Protein AF-A0A165LFS0-F1 (afdb_monomer_lite)

Foldseek 3Di:
DDDDDDDDDDDDDDDDDDDDDDDDDDDDDDDDDDDDPPDDDDDDDDDDPPPPPDPPDDPDPPPPDPPDDPVRVVVVCVVVVVVVVVVVVVVVVVVVVVVVVVVVVVVVVVVVVVVVVVVVVVVVVVVVVVVVVVVVVVVVVVVVVVVVVPDD

Sequence (152 aa):
MDEDVFSGPPTQDTVPSMAPYPPSTPTPTASASTAARMHGLASTPSQGTIRLSQPMTPMTPHTPGTSLSPEERLEQMINDLPVIRRRYTAERKGNEFKARKIEELQREKADLEREKIALHDRCSALEQQLKDRERELNQARRRLASYEGSSP

Radius of gyration: 37.4 Å; chains: 1; bounding box: 71×42×105 Å

Structure (mmCIF, N/CA/C/O backbone):
data_AF-A0A165LFS0-F1
#
_entry.id   AF-A0A165LFS0-F1
#
loop_
_atom_site.group_PDB
_atom_site.id
_atom_site.type_symbol
_atom_site.label_atom_id
_atom_site.label_alt_id
_atom_site.label_comp_id
_atom_site.label_asym_id
_atom_site.label_entity_id
_atom_site.label_seq_id
_atom_site.pdbx_PDB_ins_code
_atom_site.Cartn_x
_atom_site.Cartn_y
_atom_site.Cartn_z
_atom_site.occupancy
_atom_site.B_iso_or_equiv
_atom_site.auth_seq_id
_atom_site.auth_comp_id
_atom_site.auth_asym_id
_atom_site.auth_atom_id
_atom_site.pdbx_PDB_model_num
ATOM 1 N N . MET A 1 1 ? -27.816 12.546 -38.079 1.00 39.75 1 MET A N 1
ATOM 2 C CA . MET A 1 1 ? -27.320 13.573 -39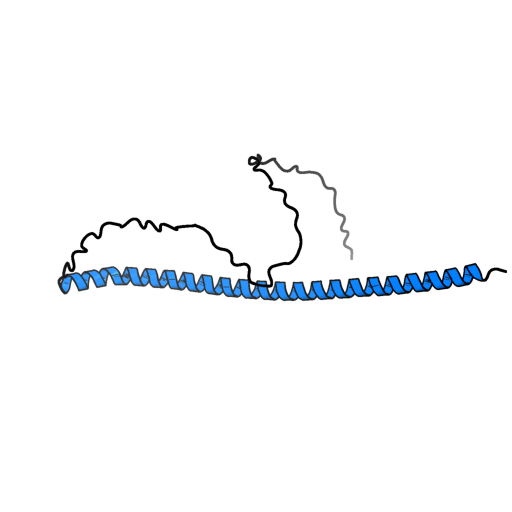.006 1.00 39.75 1 MET A CA 1
ATOM 3 C C . MET A 1 1 ? -27.570 14.882 -38.287 1.00 39.75 1 MET A C 1
ATOM 5 O O . MET A 1 1 ? -28.732 15.204 -38.090 1.00 39.75 1 MET A O 1
ATOM 9 N N . ASP A 1 2 ? -26.616 15.556 -37.661 1.00 42.62 2 ASP A N 1
ATOM 10 C CA . ASP A 1 2 ? -25.151 15.548 -37.739 1.00 42.62 2 ASP A CA 1
ATOM 11 C C . ASP A 1 2 ? -24.637 16.118 -36.392 1.00 42.62 2 ASP A C 1
ATOM 13 O O . ASP A 1 2 ? -25.317 16.947 -35.791 1.00 42.62 2 ASP A O 1
ATOM 17 N N . GLU A 1 3 ? -23.688 15.446 -35.739 1.00 52.69 3 GLU A N 1
ATOM 18 C CA . GLU A 1 3 ? -22.246 15.774 -35.669 1.00 52.69 3 GLU A CA 1
ATOM 19 C C . GLU A 1 3 ? -21.890 16.698 -34.485 1.00 52.69 3 GLU A C 1
ATOM 21 O O . GLU A 1 3 ? -22.281 17.862 -34.402 1.00 52.69 3 GLU A O 1
ATOM 26 N N . ASP A 1 4 ? -21.113 16.121 -33.567 1.00 51.84 4 ASP A N 1
ATOM 27 C CA . ASP A 1 4 ? -20.319 16.770 -32.529 1.00 51.84 4 ASP A CA 1
ATOM 28 C C . ASP A 1 4 ? -19.358 17.825 -33.101 1.00 51.84 4 ASP A C 1
ATOM 30 O O . ASP A 1 4 ? -18.618 17.526 -34.032 1.00 51.84 4 ASP A O 1
ATOM 34 N N . VAL A 1 5 ? -19.219 18.988 -32.446 1.00 62.44 5 VAL A N 1
ATOM 35 C CA . VAL A 1 5 ? -17.918 19.683 -32.374 1.00 62.44 5 VAL A CA 1
ATOM 36 C C . VAL A 1 5 ? -17.723 20.304 -30.992 1.00 62.44 5 VAL A C 1
ATOM 38 O O . VAL A 1 5 ? -18.304 21.322 -30.620 1.00 62.44 5 VAL A O 1
ATOM 41 N N . PHE A 1 6 ? -16.831 19.662 -30.250 1.00 52.03 6 PHE A N 1
ATOM 42 C CA . PHE A 1 6 ? -16.127 20.162 -29.082 1.00 52.03 6 PHE A CA 1
ATOM 43 C C . PHE A 1 6 ? -15.136 21.263 -29.496 1.00 52.03 6 PHE A C 1
ATOM 45 O O . PHE A 1 6 ? -14.348 21.077 -30.423 1.00 52.03 6 PHE A O 1
ATOM 52 N N . SER A 1 7 ? -15.111 22.395 -28.792 1.00 54.94 7 SER A N 1
ATOM 53 C CA . SER A 1 7 ? -13.983 23.340 -28.806 1.00 54.94 7 SER A CA 1
ATOM 54 C C . SER A 1 7 ? -13.922 24.072 -27.467 1.00 54.94 7 SER A C 1
ATOM 56 O O . SER A 1 7 ? -14.793 24.871 -27.134 1.00 54.94 7 SER A O 1
ATOM 58 N N . GLY A 1 8 ? -12.906 23.718 -26.675 1.00 41.62 8 GLY A N 1
ATOM 59 C CA . GLY A 1 8 ? -12.546 24.364 -25.413 1.00 41.62 8 GLY A CA 1
ATOM 60 C C . GLY A 1 8 ? -11.778 25.690 -25.603 1.00 41.62 8 GLY A C 1
ATOM 61 O O . GLY A 1 8 ? -11.851 26.290 -26.672 1.00 41.62 8 GLY A O 1
ATOM 62 N N . PRO A 1 9 ? -11.047 26.171 -24.579 1.00 56.22 9 PRO A N 1
ATOM 63 C CA . PRO A 1 9 ? -11.396 27.395 -23.844 1.00 56.22 9 PRO A CA 1
ATOM 64 C C . PRO A 1 9 ? -10.339 28.514 -23.976 1.00 56.22 9 PRO A C 1
ATOM 66 O O . PRO A 1 9 ? -9.315 28.323 -24.632 1.00 56.22 9 PRO A O 1
ATOM 69 N N . PRO A 1 10 ? -10.501 29.633 -23.239 1.00 49.41 10 PRO A N 1
ATOM 70 C CA . PRO A 1 10 ? -9.332 30.211 -22.585 1.00 49.41 10 PRO A CA 1
ATOM 71 C C . PRO A 1 10 ? -9.511 30.446 -21.075 1.00 49.41 10 PRO A C 1
ATOM 73 O O . PRO A 1 10 ? -10.516 30.953 -20.583 1.00 49.41 10 PRO A O 1
ATOM 76 N N . THR A 1 11 ? -8.452 30.054 -20.373 1.00 52.34 11 THR A N 1
ATOM 77 C CA . THR A 1 11 ? -7.999 30.393 -19.018 1.00 52.34 11 THR A CA 1
ATOM 78 C C . THR A 1 11 ? -7.979 31.892 -18.716 1.00 52.34 11 THR A C 1
ATOM 80 O O . THR A 1 11 ? -7.517 32.650 -19.565 1.00 52.34 11 THR A O 1
ATOM 83 N N . GLN A 1 12 ? -8.297 32.283 -17.472 1.00 47.09 12 GLN A N 1
ATOM 84 C CA . GLN A 1 12 ? -7.521 33.296 -16.738 1.00 47.09 12 GLN A CA 1
ATOM 85 C C . GLN A 1 12 ? -7.771 33.274 -15.214 1.00 47.09 12 GLN A C 1
ATOM 87 O O . GLN A 1 12 ? -8.887 33.445 -14.734 1.00 47.09 12 GLN A O 1
ATOM 92 N N . ASP A 1 13 ? -6.674 33.018 -14.499 1.00 42.88 13 ASP A N 1
ATOM 93 C CA . ASP A 1 13 ? -6.211 33.629 -13.249 1.00 42.88 13 ASP A CA 1
ATOM 94 C C . ASP A 1 13 ? -7.213 33.934 -12.130 1.00 42.88 13 ASP A C 1
ATOM 96 O O . ASP A 1 13 ? -7.818 35.000 -12.047 1.00 42.88 13 ASP A O 1
ATOM 100 N N . THR A 1 14 ? -7.250 33.043 -11.137 1.00 46.53 14 THR A N 1
ATOM 101 C CA . THR A 1 14 ? -7.611 33.417 -9.765 1.00 46.53 14 THR A CA 1
ATOM 102 C C . THR A 1 14 ? -6.424 33.133 -8.849 1.00 46.53 14 THR A C 1
ATOM 104 O O . THR A 1 14 ? -6.053 31.989 -8.595 1.00 46.53 14 THR A O 1
ATOM 107 N N . VAL A 1 15 ? -5.805 34.2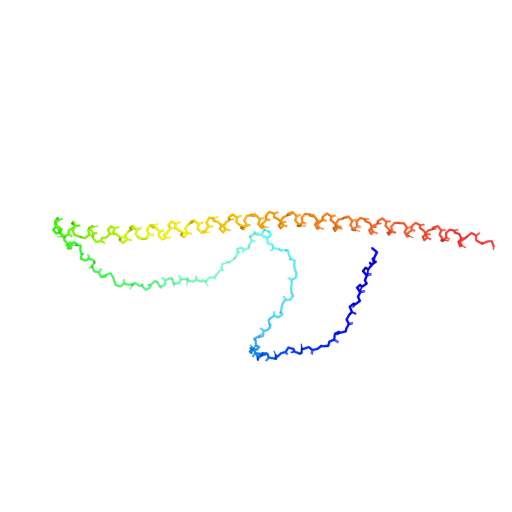21 -8.403 1.00 52.44 15 VAL A N 1
ATOM 108 C CA . VAL A 1 15 ? -4.708 34.299 -7.432 1.00 52.44 15 VAL A CA 1
ATOM 109 C C . VAL A 1 15 ? -5.070 33.623 -6.099 1.00 52.44 15 VAL A C 1
ATOM 111 O O . VAL A 1 15 ? -6.153 33.878 -5.568 1.00 52.44 15 VAL A O 1
ATOM 114 N N . PRO A 1 16 ? -4.172 32.823 -5.494 1.00 48.16 16 PRO A N 1
ATOM 115 C CA . PRO A 1 16 ? -4.356 32.331 -4.134 1.00 48.16 16 PRO A CA 1
ATOM 116 C C . PRO A 1 16 ? -3.999 33.403 -3.090 1.00 48.16 16 PRO A C 1
ATOM 118 O O . PRO A 1 16 ? -2.907 33.972 -3.086 1.00 48.16 16 PRO A O 1
ATOM 121 N N . SER A 1 17 ? -4.943 33.648 -2.180 1.00 51.38 17 SER A N 1
ATOM 122 C CA . SER A 1 17 ? -4.804 34.504 -0.999 1.00 51.38 17 SER A CA 1
ATOM 123 C C . SER A 1 17 ? -3.716 33.981 -0.055 1.00 51.38 17 SER A C 1
ATOM 125 O O . SER A 1 17 ? -3.739 32.820 0.354 1.00 51.38 17 SER A O 1
ATOM 127 N N . MET A 1 18 ? -2.787 34.863 0.320 1.00 48.72 18 MET A N 1
ATOM 128 C CA . MET A 1 18 ? -1.702 34.594 1.263 1.00 48.72 18 MET A CA 1
ATOM 129 C C . MET A 1 18 ? -2.235 34.260 2.663 1.00 48.72 18 MET A C 1
ATOM 131 O O . MET A 1 18 ? -2.933 35.064 3.280 1.00 48.72 18 MET A O 1
ATOM 135 N N . ALA A 1 19 ? -1.851 33.098 3.186 1.00 56.38 19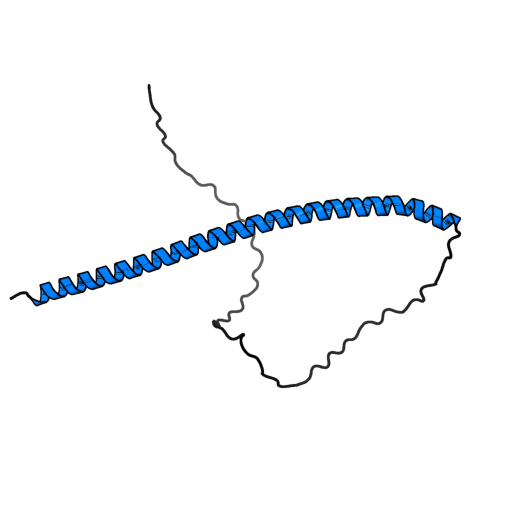 ALA A N 1
ATOM 136 C CA . ALA A 1 19 ? -1.889 32.807 4.616 1.00 56.38 19 ALA A CA 1
ATOM 137 C C . ALA A 1 19 ? -0.577 33.295 5.272 1.00 56.38 19 ALA A C 1
ATOM 139 O O . ALA A 1 19 ? 0.484 33.181 4.651 1.00 56.38 19 ALA A O 1
ATOM 140 N N . PRO A 1 20 ? -0.606 33.839 6.502 1.00 51.97 20 PRO A N 1
ATOM 141 C CA . PRO A 1 20 ? 0.599 34.303 7.181 1.00 51.97 20 PRO A CA 1
ATOM 142 C C . PRO A 1 20 ? 1.486 33.139 7.659 1.00 51.97 20 PRO A C 1
ATOM 144 O O . PRO A 1 20 ? 1.011 32.129 8.177 1.00 51.97 20 PRO A O 1
ATOM 147 N N . TYR A 1 21 ? 2.794 33.326 7.476 1.00 50.62 21 TYR A N 1
ATOM 148 C CA . TYR A 1 21 ? 3.889 32.417 7.818 1.00 50.62 21 TYR A CA 1
ATOM 149 C C . TYR A 1 21 ? 3.959 32.073 9.322 1.00 50.62 21 TYR A C 1
ATOM 151 O O . TYR A 1 21 ? 3.887 32.985 10.149 1.00 50.62 21 TYR A O 1
ATOM 159 N N . PRO A 1 22 ? 4.213 30.807 9.706 1.00 65.31 22 PRO A N 1
ATOM 160 C CA . PRO A 1 22 ? 4.745 30.482 11.027 1.00 65.31 22 PRO A CA 1
ATOM 161 C C . PRO A 1 22 ? 6.267 30.751 11.093 1.00 65.31 22 PRO A C 1
ATOM 163 O O . PRO A 1 22 ? 6.963 30.590 10.087 1.00 65.31 22 PRO A O 1
ATOM 166 N N . PRO A 1 23 ? 6.808 31.162 12.256 1.00 51.00 23 PRO A N 1
ATOM 167 C CA . PRO A 1 23 ? 8.209 31.545 12.395 1.00 51.00 23 PRO A CA 1
ATOM 168 C C . PRO A 1 23 ? 9.177 30.359 12.298 1.00 51.00 23 PRO A C 1
ATOM 170 O O . PRO A 1 23 ? 8.938 29.268 12.812 1.00 51.00 23 PRO A O 1
ATOM 173 N N . SER A 1 24 ? 10.301 30.646 11.648 1.00 42.78 24 SER A N 1
ATOM 174 C CA . SER A 1 24 ? 11.457 29.798 11.377 1.00 42.78 24 SER A CA 1
ATOM 175 C C . SER A 1 24 ? 12.074 29.171 12.632 1.00 42.78 24 SER A C 1
ATOM 177 O O . SER A 1 24 ? 12.443 29.878 13.568 1.00 42.78 24 SER A O 1
ATOM 179 N N . THR A 1 25 ? 12.316 27.859 12.597 1.00 54.47 25 THR A N 1
ATOM 180 C CA . THR A 1 25 ? 13.251 27.166 13.502 1.00 54.47 25 THR A CA 1
ATOM 181 C C . THR A 1 25 ? 14.364 26.485 12.700 1.00 54.47 25 THR A C 1
ATOM 183 O O . THR A 1 25 ? 14.084 25.929 11.636 1.00 54.47 25 THR A O 1
ATOM 186 N N . PRO A 1 26 ? 15.624 26.549 13.169 1.00 51.69 26 PRO A N 1
ATOM 187 C CA . PRO A 1 26 ? 16.803 26.286 12.352 1.00 51.69 26 PRO A CA 1
ATOM 188 C C . PRO A 1 26 ? 17.091 24.802 12.099 1.00 51.69 26 PRO A C 1
ATOM 190 O O . PRO A 1 26 ? 16.963 23.942 12.969 1.00 51.69 26 PRO A O 1
ATOM 193 N N . THR A 1 27 ? 17.572 24.564 10.884 1.00 47.00 27 THR A N 1
ATOM 194 C CA . THR A 1 27 ? 18.200 23.358 10.347 1.00 47.00 27 THR A CA 1
ATOM 195 C C . THR A 1 27 ? 19.459 22.960 11.129 1.00 47.00 27 THR A C 1
ATOM 197 O O . THR A 1 27 ? 20.342 23.800 11.312 1.00 47.00 27 THR A O 1
ATOM 200 N N . PRO A 1 28 ? 19.643 21.672 11.463 1.00 47.22 28 PRO A N 1
ATOM 201 C CA . PRO A 1 28 ? 20.969 21.086 11.574 1.00 47.22 28 PRO A CA 1
ATOM 202 C C . PRO A 1 28 ? 21.296 20.271 10.315 1.00 47.22 28 PRO A C 1
ATOM 204 O O . PRO A 1 28 ? 20.745 19.204 10.053 1.00 47.22 28 PRO A O 1
ATOM 207 N N . THR A 1 29 ? 22.228 20.806 9.534 1.00 47.03 29 THR A N 1
ATOM 208 C CA . THR A 1 29 ? 23.016 20.106 8.518 1.00 47.03 29 THR A CA 1
ATOM 209 C C . THR A 1 29 ? 23.848 19.003 9.170 1.00 47.03 29 THR A C 1
ATOM 211 O O . THR A 1 29 ? 24.725 19.300 9.977 1.00 47.03 29 THR A O 1
ATOM 214 N N . ALA A 1 30 ? 23.643 17.750 8.772 1.00 46.41 30 ALA A N 1
ATOM 215 C CA . ALA A 1 30 ? 24.674 16.720 8.860 1.00 46.41 30 ALA A CA 1
ATOM 216 C C . ALA A 1 30 ? 24.435 15.659 7.782 1.00 46.41 30 ALA A C 1
ATOM 218 O O . ALA A 1 30 ? 23.558 14.805 7.875 1.00 46.41 30 ALA A O 1
ATOM 219 N N . SER A 1 31 ? 25.243 15.778 6.736 1.00 44.00 31 SER A N 1
ATOM 220 C CA . SER A 1 31 ? 25.510 14.757 5.737 1.00 44.00 31 SER A CA 1
ATOM 221 C C . SER A 1 31 ? 26.184 13.554 6.402 1.00 44.00 31 SER A C 1
ATOM 223 O O . SER A 1 31 ? 27.225 13.729 7.029 1.00 44.00 31 SER A O 1
ATOM 225 N N . ALA A 1 32 ? 25.611 12.358 6.261 1.00 38.91 32 ALA A N 1
ATOM 226 C CA . ALA A 1 32 ? 26.354 11.097 6.235 1.00 38.91 32 ALA A CA 1
ATOM 227 C C . ALA A 1 32 ? 25.434 9.963 5.764 1.00 38.91 32 ALA A C 1
ATOM 229 O O . ALA A 1 32 ? 24.554 9.490 6.484 1.00 38.91 32 ALA A O 1
ATOM 230 N N . SER A 1 33 ? 25.659 9.533 4.528 1.00 42.53 33 SER A N 1
ATOM 231 C CA . SER A 1 33 ? 25.175 8.267 3.995 1.00 42.53 33 SER A CA 1
ATOM 232 C C . SER A 1 33 ? 25.806 7.067 4.719 1.00 42.53 33 SER A C 1
ATOM 234 O O . SER A 1 33 ? 26.908 7.152 5.256 1.00 42.53 33 SER A O 1
ATOM 236 N N . THR A 1 34 ? 25.137 5.921 4.559 1.00 42.94 34 THR A N 1
ATOM 237 C CA . THR A 1 34 ? 25.738 4.577 4.448 1.00 42.94 34 THR A CA 1
ATOM 238 C C . THR A 1 34 ? 25.836 3.730 5.727 1.00 42.94 34 THR A C 1
ATOM 240 O O . THR A 1 34 ? 26.719 3.873 6.560 1.00 42.94 34 THR A O 1
ATOM 243 N N . ALA A 1 35 ? 24.908 2.769 5.801 1.00 42.69 35 ALA A N 1
ATOM 244 C CA . ALA A 1 35 ? 25.116 1.364 6.164 1.00 42.69 35 ALA A CA 1
ATOM 245 C C . ALA A 1 35 ? 26.170 1.028 7.243 1.00 42.69 35 ALA A C 1
ATOM 247 O O . ALA A 1 35 ? 27.297 0.671 6.925 1.00 42.69 35 ALA A O 1
ATOM 248 N N . ALA A 1 36 ? 25.756 1.003 8.513 1.00 44.09 36 ALA A N 1
ATOM 249 C CA . ALA A 1 36 ? 26.458 0.277 9.579 1.00 44.09 36 ALA A CA 1
ATOM 250 C C . ALA A 1 36 ? 25.529 0.049 10.790 1.00 44.09 36 ALA A C 1
ATOM 252 O O . ALA A 1 36 ? 25.662 0.678 11.834 1.00 44.09 36 ALA A O 1
ATOM 253 N N . ARG A 1 37 ? 24.519 -0.820 10.651 1.00 43.41 37 ARG A N 1
ATOM 254 C CA . ARG A 1 37 ? 23.729 -1.346 11.792 1.00 43.41 37 ARG A CA 1
ATOM 255 C C . ARG A 1 37 ? 23.690 -2.876 11.814 1.00 43.41 37 ARG A C 1
ATOM 257 O O . ARG A 1 37 ? 22.761 -3.480 12.335 1.00 43.41 37 ARG A O 1
ATOM 264 N N . MET A 1 38 ? 24.710 -3.498 11.237 1.00 49.94 38 MET A N 1
ATOM 265 C CA . MET A 1 38 ? 24.984 -4.924 11.359 1.00 49.94 38 MET A CA 1
ATOM 266 C C . MET A 1 38 ? 26.271 -5.038 12.174 1.00 49.94 38 MET A C 1
ATOM 268 O O . MET A 1 38 ? 27.259 -4.418 11.796 1.00 49.94 38 MET A O 1
ATOM 272 N N . HIS A 1 39 ? 26.245 -5.821 13.257 1.00 44.00 39 HIS A N 1
ATOM 273 C CA . HIS A 1 39 ? 27.355 -6.074 14.194 1.00 44.00 39 HIS A CA 1
ATOM 274 C C . HIS A 1 39 ? 27.611 -4.879 15.142 1.00 44.00 39 HIS A C 1
ATOM 276 O O . HIS A 1 39 ? 28.062 -3.822 14.738 1.00 44.00 39 HIS A O 1
ATOM 282 N N . GLY A 1 40 ? 27.231 -4.909 16.418 1.00 44.28 40 GLY A N 1
ATOM 283 C CA . GLY A 1 40 ? 27.572 -5.950 17.376 1.00 44.28 40 GLY A CA 1
ATOM 284 C C . GLY A 1 40 ? 28.958 -5.657 17.953 1.00 44.28 40 GLY A C 1
ATOM 285 O O . GLY A 1 40 ? 29.948 -5.886 17.273 1.00 44.28 40 GLY A O 1
ATOM 286 N N . LEU A 1 41 ? 28.981 -5.242 19.226 1.00 54.53 41 LEU A N 1
ATOM 287 C CA . LEU A 1 41 ? 30.137 -5.173 20.134 1.00 54.53 41 LEU A CA 1
ATOM 288 C C . LEU A 1 41 ? 31.044 -3.933 20.031 1.00 54.53 41 LEU A C 1
ATOM 290 O O . LEU A 1 41 ? 32.057 -3.923 19.344 1.00 54.53 41 LEU A O 1
ATOM 294 N N . ALA A 1 42 ? 30.751 -2.941 20.872 1.00 41.50 42 ALA A N 1
ATOM 295 C CA . ALA A 1 42 ? 31.783 -2.115 21.492 1.00 41.50 42 ALA A CA 1
ATOM 296 C C . ALA A 1 42 ? 31.318 -1.731 22.902 1.00 41.50 42 ALA A C 1
ATOM 298 O O . ALA A 1 42 ? 30.587 -0.766 23.110 1.00 41.50 42 ALA A O 1
ATOM 299 N N . SER A 1 43 ? 31.703 -2.564 23.864 1.00 47.81 43 SER A N 1
ATOM 300 C CA . SER A 1 43 ? 31.638 -2.265 25.289 1.00 47.81 43 SER A CA 1
ATOM 301 C C . SER A 1 43 ? 32.773 -1.314 25.652 1.00 47.81 43 SER A C 1
ATOM 303 O O . SER A 1 43 ? 33.926 -1.686 25.465 1.00 47.81 43 SER A O 1
ATOM 305 N N . THR A 1 44 ? 32.472 -0.175 26.275 1.00 46.97 44 THR A N 1
ATOM 306 C CA . THR A 1 44 ? 33.310 0.387 27.348 1.00 46.97 44 THR A CA 1
ATOM 307 C C . THR A 1 44 ? 32.454 1.169 28.357 1.00 46.97 44 THR A C 1
ATOM 309 O O . THR A 1 44 ? 31.415 1.719 27.988 1.00 46.97 44 THR A O 1
ATOM 312 N N . PRO A 1 45 ? 32.838 1.169 29.649 1.00 56.31 45 PRO A N 1
ATOM 313 C CA . PRO A 1 45 ? 31.985 1.583 30.759 1.00 56.31 45 PRO A CA 1
ATOM 314 C C . PRO A 1 45 ? 32.345 2.991 31.250 1.00 56.31 45 PRO A C 1
ATOM 316 O O . PRO A 1 45 ? 33.525 3.313 31.306 1.00 56.31 45 PRO A O 1
ATOM 319 N N . SER A 1 46 ? 31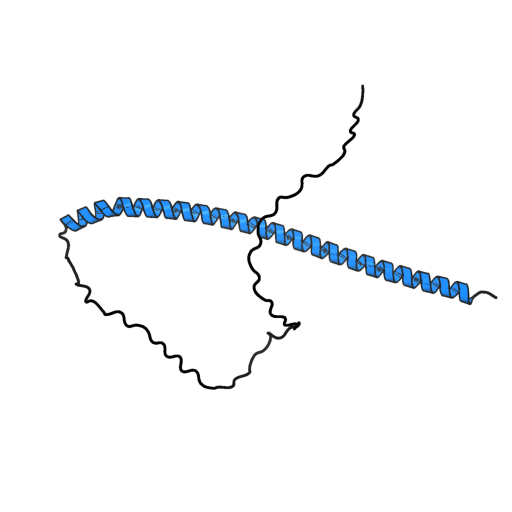.377 3.800 31.691 1.00 40.38 46 SER A N 1
ATOM 320 C CA . SER A 1 46 ? 31.589 4.768 32.784 1.00 40.38 46 SER A CA 1
ATOM 321 C C . SER A 1 46 ? 30.311 5.542 33.120 1.00 40.38 46 SER A C 1
ATOM 323 O O . SER A 1 46 ? 29.714 6.181 32.263 1.00 40.38 46 SER A O 1
ATOM 325 N N . GLN A 1 47 ? 29.959 5.498 34.406 1.00 51.31 47 GLN A N 1
ATOM 326 C CA . GLN A 1 47 ? 29.287 6.548 35.177 1.00 51.31 47 GLN A CA 1
ATOM 327 C C . GLN A 1 47 ? 27.978 7.133 34.631 1.00 51.31 47 GLN A C 1
ATOM 329 O O . GLN A 1 47 ? 27.914 8.222 34.072 1.00 51.31 47 GLN A O 1
ATOM 334 N N . GLY A 1 48 ? 26.891 6.461 34.992 1.00 44.97 48 GLY A N 1
ATOM 335 C CA . GLY A 1 48 ? 25.575 7.074 35.086 1.00 44.97 48 GLY A CA 1
ATOM 336 C C . GLY A 1 48 ? 24.789 6.386 36.187 1.00 44.97 48 GLY A C 1
ATOM 337 O O . GLY A 1 48 ? 24.067 5.430 35.929 1.00 44.97 48 GLY A O 1
ATOM 338 N N . THR A 1 49 ? 24.948 6.834 37.431 1.00 53.25 49 THR A N 1
ATOM 339 C CA . THR A 1 49 ? 24.036 6.463 38.516 1.00 53.25 49 THR A CA 1
ATOM 340 C C . THR A 1 49 ? 22.659 7.015 38.162 1.00 53.25 49 THR A C 1
ATOM 342 O O . THR A 1 49 ? 22.366 8.179 38.430 1.00 53.25 49 THR A O 1
ATOM 345 N N . ILE A 1 50 ? 21.802 6.204 37.542 1.00 48.97 50 ILE A N 1
ATOM 346 C CA . ILE A 1 50 ? 20.391 6.548 37.383 1.00 48.97 50 ILE A CA 1
ATOM 347 C C . ILE A 1 50 ? 19.767 6.431 38.774 1.00 48.97 50 ILE A C 1
ATOM 349 O O . ILE A 1 50 ? 19.365 5.354 39.212 1.00 48.97 50 ILE A O 1
ATOM 353 N N . ARG A 1 51 ? 19.712 7.544 39.509 1.00 52.50 51 ARG A N 1
ATOM 354 C CA . ARG A 1 51 ? 18.833 7.654 40.672 1.00 52.50 51 ARG A CA 1
ATOM 355 C C . ARG A 1 51 ? 17.397 7.690 40.156 1.00 52.50 51 ARG A C 1
ATOM 357 O O . ARG A 1 51 ? 16.881 8.755 39.837 1.00 52.50 51 ARG A O 1
ATOM 364 N N . LEU A 1 52 ? 16.756 6.523 40.083 1.00 57.78 52 LEU A N 1
ATOM 365 C CA . LEU A 1 52 ? 15.297 6.426 40.059 1.00 57.78 52 LEU A CA 1
ATOM 366 C C . LEU A 1 52 ? 14.766 6.932 41.408 1.00 57.78 52 LEU A C 1
ATOM 368 O O . LEU A 1 52 ? 14.464 6.153 42.308 1.00 57.78 52 LEU A O 1
ATOM 372 N N . SER A 1 53 ? 14.673 8.249 41.579 1.00 54.19 53 SER A N 1
ATOM 373 C CA . SER A 1 53 ? 13.850 8.822 42.638 1.00 54.19 53 SER A CA 1
ATOM 374 C C . SER A 1 53 ? 12.393 8.689 42.209 1.00 54.19 53 SER A C 1
ATOM 376 O O . SER A 1 53 ? 11.846 9.564 41.538 1.00 54.19 53 SER A O 1
ATOM 378 N N . GLN A 1 54 ? 11.776 7.563 42.561 1.00 63.78 54 GLN A N 1
ATOM 379 C CA . GLN A 1 54 ? 10.324 7.480 42.607 1.00 63.78 54 GLN A CA 1
ATOM 380 C C . GLN A 1 54 ? 9.831 8.455 43.687 1.00 63.78 54 GLN A C 1
ATOM 382 O O . GLN A 1 54 ? 10.328 8.395 44.816 1.00 63.78 54 GLN A O 1
ATOM 387 N N . PRO A 1 55 ? 8.869 9.346 43.403 1.00 49.91 55 PRO A N 1
ATOM 388 C CA . PRO A 1 55 ? 8.123 9.980 44.473 1.00 49.91 55 PRO A CA 1
ATOM 389 C C . PRO A 1 55 ? 7.275 8.894 45.143 1.00 49.91 55 PRO A C 1
ATOM 391 O O . PRO A 1 55 ? 6.343 8.365 44.539 1.00 49.91 55 PRO A O 1
ATOM 394 N N . MET A 1 56 ? 7.615 8.533 46.383 1.00 58.19 56 MET A N 1
ATOM 395 C CA . MET A 1 56 ? 6.709 7.763 47.230 1.00 58.19 56 MET A CA 1
ATOM 396 C C . MET A 1 56 ? 5.460 8.612 47.457 1.00 58.19 56 MET A C 1
ATOM 398 O O . MET A 1 56 ? 5.472 9.566 48.234 1.00 58.19 56 MET A O 1
ATOM 402 N N . THR A 1 57 ? 4.377 8.278 46.764 1.00 63.59 57 THR A N 1
ATOM 403 C CA . THR A 1 57 ? 3.047 8.721 47.167 1.00 63.59 57 THR A CA 1
ATOM 404 C C . THR A 1 57 ? 2.760 8.145 48.555 1.00 63.59 57 THR A C 1
ATOM 406 O O . THR A 1 57 ? 2.991 6.948 48.758 1.00 63.59 57 THR A O 1
ATOM 409 N N . PRO A 1 58 ? 2.282 8.950 49.518 1.00 53.81 5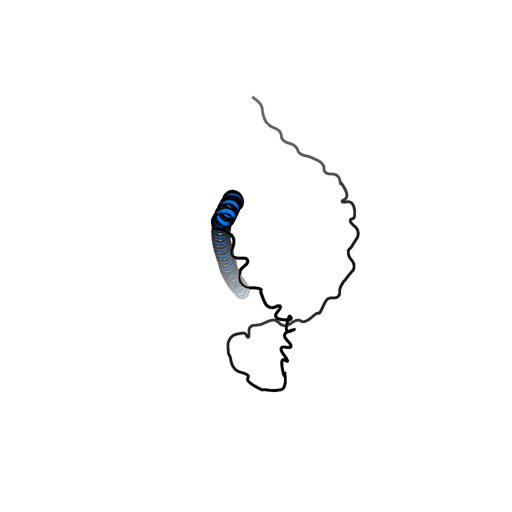8 PRO A N 1
ATOM 410 C CA . PRO A 1 58 ? 1.930 8.447 50.836 1.00 53.81 58 PRO A CA 1
ATOM 411 C C . PRO A 1 58 ? 0.875 7.348 50.689 1.00 53.81 58 PRO A C 1
ATOM 413 O O . PRO A 1 58 ? -0.195 7.573 50.121 1.00 53.81 58 PRO A O 1
ATOM 416 N N . MET A 1 59 ? 1.204 6.158 51.198 1.00 50.88 59 MET A N 1
ATOM 417 C CA . MET A 1 59 ? 0.256 5.079 51.463 1.00 50.88 59 MET A CA 1
ATOM 418 C C . MET A 1 59 ? -0.765 5.616 52.463 1.00 50.88 59 MET A C 1
ATOM 420 O O . MET A 1 59 ? -0.565 5.571 53.676 1.00 50.88 59 MET A O 1
ATOM 424 N N . THR A 1 60 ? -1.846 6.190 51.944 1.00 55.09 60 THR A N 1
ATOM 425 C CA . THR A 1 60 ? -3.059 6.365 52.728 1.00 55.09 60 THR A CA 1
ATOM 426 C C . THR A 1 60 ? -3.551 4.959 53.059 1.00 55.09 60 THR A C 1
ATOM 428 O O . THR A 1 60 ? -3.641 4.126 52.154 1.00 55.09 60 THR A O 1
ATOM 431 N N . PRO A 1 61 ? -3.810 4.635 54.335 1.00 47.91 61 PRO A N 1
ATOM 432 C CA . PRO A 1 61 ? -4.400 3.355 54.675 1.00 47.91 61 PRO A CA 1
ATOM 433 C C . PRO A 1 61 ? -5.760 3.298 53.984 1.00 47.91 61 PRO A C 1
ATOM 435 O O . PRO A 1 61 ? -6.683 4.025 54.344 1.00 47.91 61 PRO A O 1
ATOM 438 N N . HIS A 1 62 ? -5.863 2.469 52.947 1.00 48.34 62 HIS A N 1
ATOM 439 C CA . HIS A 1 62 ? -7.143 2.080 52.386 1.00 48.34 62 HIS A CA 1
ATOM 440 C C . HIS A 1 62 ? -7.897 1.389 53.514 1.00 48.34 62 HIS A C 1
ATOM 442 O O . HIS A 1 62 ? -7.553 0.277 53.910 1.00 48.34 62 HIS A O 1
ATOM 448 N N . THR A 1 63 ? -8.868 2.091 54.085 1.00 50.03 63 THR A N 1
ATOM 449 C CA . THR A 1 63 ? -9.847 1.534 55.006 1.00 50.03 63 THR A CA 1
ATOM 450 C C . THR A 1 63 ? -10.497 0.334 54.319 1.00 50.03 63 THR A C 1
ATOM 452 O O . THR A 1 63 ? -11.179 0.503 53.304 1.00 50.03 63 THR A O 1
ATOM 455 N N . PRO A 1 64 ? -10.273 -0.897 54.808 1.00 55.50 64 PRO A N 1
ATOM 456 C CA . PRO A 1 64 ? -10.932 -2.053 54.249 1.00 55.50 64 PRO A CA 1
ATOM 457 C C . PRO A 1 64 ? -12.364 -2.069 54.781 1.00 55.50 64 PRO A C 1
ATOM 459 O O . PRO A 1 64 ? -12.591 -2.125 55.985 1.00 55.50 64 PRO A O 1
ATOM 462 N N . GLY A 1 65 ? -13.327 -2.044 53.865 1.00 53.78 65 GLY A N 1
ATOM 463 C CA . GLY A 1 65 ? -14.670 -2.541 54.129 1.00 53.78 65 GLY A CA 1
ATOM 464 C C . GLY A 1 65 ? -15.590 -1.590 54.883 1.00 53.78 65 GLY A C 1
ATOM 465 O O . GLY A 1 65 ? -15.919 -1.816 56.043 1.00 53.78 65 GLY A O 1
ATOM 466 N N . THR A 1 66 ? -16.192 -0.647 54.160 1.00 57.78 66 THR A N 1
ATOM 467 C CA . THR A 1 66 ? -17.623 -0.416 54.377 1.00 57.78 66 THR A CA 1
ATOM 468 C C . THR A 1 66 ? -18.317 -1.689 53.896 1.00 57.78 66 THR A C 1
ATOM 470 O O . THR A 1 66 ? -18.521 -1.883 52.698 1.00 57.78 66 THR A O 1
ATOM 473 N N . SER A 1 67 ? -18.545 -2.649 54.798 1.00 65.81 67 SER A N 1
ATOM 474 C CA . SER A 1 67 ? -19.285 -3.857 54.451 1.00 65.81 67 SER A CA 1
ATOM 475 C C . SER A 1 67 ? -20.729 -3.446 54.199 1.00 65.81 67 SER A C 1
ATOM 477 O O . SER A 1 67 ? -21.507 -3.320 55.142 1.00 65.81 67 SER A O 1
ATOM 479 N N . LEU A 1 68 ? -21.068 -3.202 52.935 1.00 75.31 68 LEU A N 1
ATOM 480 C CA . LEU A 1 68 ? -22.444 -2.934 52.544 1.00 75.31 68 LEU A CA 1
ATOM 481 C C . LEU A 1 68 ? -23.323 -4.077 53.058 1.00 75.31 68 LEU A C 1
ATOM 483 O O . LEU A 1 68 ? -22.973 -5.265 52.917 1.00 75.31 68 LEU A O 1
ATOM 487 N N . SER A 1 69 ? -24.452 -3.711 53.651 1.00 88.62 69 SER A N 1
ATOM 488 C CA . SER A 1 69 ? -25.550 -4.630 53.919 1.00 88.62 69 SER A CA 1
ATOM 489 C C . SER A 1 69 ? -25.869 -5.424 52.639 1.00 88.62 69 SER A C 1
ATOM 491 O O . SER A 1 69 ? -25.683 -4.909 51.531 1.00 88.62 69 SER A O 1
ATOM 493 N N . PRO A 1 70 ? -26.322 -6.687 52.734 1.00 89.56 70 PRO A N 1
ATOM 494 C CA . PRO A 1 70 ? -26.797 -7.435 51.569 1.00 89.56 70 PRO A CA 1
ATOM 495 C C . PRO A 1 70 ? -27.789 -6.642 50.700 1.00 89.56 70 PRO A C 1
ATOM 497 O O . PRO A 1 70 ? -27.774 -6.773 49.479 1.00 89.56 70 PRO A O 1
ATOM 500 N N . GLU A 1 71 ? -28.593 -5.783 51.326 1.00 88.94 71 GLU A N 1
ATOM 501 C CA . GLU A 1 71 ? -29.598 -4.936 50.677 1.00 88.94 71 GLU A CA 1
ATOM 502 C C . GLU A 1 71 ? -28.954 -3.768 49.910 1.00 88.94 71 GLU A C 1
ATOM 504 O O . GLU A 1 71 ? -29.226 -3.571 48.728 1.00 88.94 71 GLU A O 1
ATOM 509 N N . GLU A 1 72 ? -27.975 -3.093 50.517 1.00 92.19 72 GLU A N 1
ATOM 510 C CA . GLU A 1 72 ? -27.194 -2.027 49.870 1.00 92.19 72 GLU A CA 1
ATOM 511 C C . GLU A 1 72 ? -26.346 -2.561 48.699 1.00 92.19 72 GLU A C 1
ATOM 513 O O . GLU A 1 72 ? -26.156 -1.882 47.690 1.00 92.19 72 GLU A O 1
ATOM 518 N N . ARG A 1 73 ? -25.854 -3.808 48.784 1.00 91.88 73 ARG A N 1
ATOM 519 C CA . ARG A 1 73 ? -25.166 -4.464 47.654 1.00 91.88 73 ARG A CA 1
ATOM 520 C C . ARG A 1 73 ? -26.107 -4.730 46.490 1.00 91.88 73 ARG A C 1
ATOM 522 O O . ARG A 1 73 ? -25.689 -4.592 45.342 1.00 91.88 73 ARG A O 1
ATOM 529 N N . LEU A 1 74 ? -27.345 -5.136 46.773 1.00 93.38 74 LEU A N 1
ATOM 530 C CA . LEU A 1 74 ? -28.339 -5.385 45.736 1.00 93.38 74 LEU A CA 1
ATOM 531 C C . LEU A 1 74 ? -28.683 -4.083 45.006 1.00 93.38 74 LEU A C 1
ATOM 533 O O . LEU A 1 74 ? -28.671 -4.058 43.777 1.00 93.38 74 LEU A O 1
ATOM 537 N N . GLU A 1 75 ? -28.905 -2.996 45.744 1.00 92.81 75 GLU A N 1
ATOM 538 C CA . GLU A 1 75 ? -29.139 -1.670 45.162 1.00 92.81 75 GLU A CA 1
ATOM 539 C C . GLU A 1 75 ? -27.944 -1.187 44.333 1.00 92.81 75 GLU A C 1
ATOM 541 O O . GLU A 1 75 ? -28.117 -0.727 43.202 1.00 92.81 75 GLU A O 1
ATOM 546 N N . GLN A 1 76 ? -26.721 -1.371 44.835 1.00 93.81 76 GLN A N 1
ATOM 547 C CA . GLN A 1 76 ? -25.507 -1.051 44.086 1.00 93.81 76 GLN A CA 1
ATOM 548 C C . GLN A 1 76 ? -25.427 -1.844 42.772 1.00 93.81 76 GLN A C 1
ATOM 550 O O . GLN A 1 76 ? -25.190 -1.265 41.713 1.00 93.81 76 GLN A O 1
ATOM 555 N N . MET A 1 77 ? -25.693 -3.154 42.803 1.00 93.38 77 MET A N 1
ATOM 556 C CA . MET A 1 77 ? -25.721 -3.984 41.595 1.00 93.38 77 MET A CA 1
ATOM 557 C C . MET A 1 77 ? -26.800 -3.538 40.603 1.00 93.38 77 MET A C 1
ATOM 559 O O . MET A 1 77 ? -26.550 -3.512 39.395 1.00 93.38 77 MET A O 1
ATOM 563 N N . ILE A 1 78 ? -27.988 -3.172 41.090 1.00 95.44 78 ILE A N 1
ATOM 564 C CA . ILE A 1 78 ? -29.081 -2.653 40.257 1.00 95.44 78 ILE A CA 1
ATOM 565 C C . ILE A 1 78 ? -28.654 -1.358 39.555 1.00 95.44 78 ILE A C 1
ATOM 567 O O . ILE A 1 78 ? -28.947 -1.185 38.371 1.00 95.44 78 ILE A O 1
ATOM 571 N N . ASN A 1 79 ? -27.914 -0.489 40.244 1.00 95.25 79 ASN A N 1
ATOM 572 C CA . ASN A 1 79 ? -27.411 0.765 39.686 1.00 95.25 79 ASN A CA 1
ATOM 573 C C . ASN A 1 79 ? -26.244 0.559 38.703 1.00 95.25 79 ASN A C 1
ATOM 575 O O . ASN A 1 79 ? -26.173 1.237 37.672 1.00 95.25 79 ASN A O 1
ATOM 579 N N . ASP A 1 80 ? -25.362 -0.406 38.965 1.00 96.50 80 ASP A N 1
ATOM 580 C CA . ASP A 1 80 ? -24.179 -0.664 38.138 1.00 96.50 80 ASP A CA 1
ATOM 581 C C . ASP A 1 80 ? -24.505 -1.417 36.842 1.00 96.50 80 ASP A C 1
ATOM 583 O O . ASP A 1 80 ? -23.900 -1.155 35.797 1.00 96.50 80 ASP A O 1
ATOM 587 N N . LEU A 1 81 ? -25.484 -2.328 36.856 1.00 96.75 81 LEU A N 1
ATOM 588 C CA . LEU A 1 81 ? -25.830 -3.162 35.697 1.00 96.75 81 LEU A CA 1
ATOM 589 C C . LEU A 1 81 ? -26.161 -2.351 34.423 1.00 96.75 81 LEU A C 1
ATOM 591 O O . LEU A 1 81 ? -25.625 -2.674 33.354 1.00 96.75 81 LEU A O 1
ATOM 595 N N . PRO A 1 82 ? -26.985 -1.285 34.471 1.00 97.06 82 PRO A N 1
ATOM 596 C CA . PRO A 1 82 ? -27.219 -0.415 33.321 1.00 97.06 82 PRO A CA 1
ATOM 597 C C . PRO A 1 82 ? -25.951 0.287 32.826 1.00 97.06 82 PRO A C 1
ATOM 599 O O . PRO A 1 82 ? -25.757 0.416 31.614 1.00 97.06 82 PRO A O 1
ATOM 602 N N . VAL A 1 83 ? -25.078 0.727 33.738 1.00 97.50 83 VAL A N 1
ATOM 603 C CA . VAL A 1 83 ? -23.818 1.406 33.398 1.00 97.50 83 VAL A CA 1
ATOM 604 C C . VAL A 1 83 ? -22.877 0.442 32.682 1.00 97.50 83 VAL A C 1
ATOM 606 O O . VAL A 1 83 ? -22.363 0.766 31.608 1.00 97.50 83 VAL A O 1
ATOM 609 N N . ILE A 1 84 ? -22.714 -0.767 33.221 1.00 97.25 84 ILE A N 1
ATOM 610 C CA . ILE A 1 84 ? -21.912 -1.836 32.618 1.00 97.25 84 ILE A CA 1
ATOM 611 C C . ILE A 1 84 ? -22.467 -2.197 31.238 1.00 97.25 84 ILE A C 1
ATOM 613 O O . ILE A 1 84 ? -21.712 -2.253 30.268 1.00 97.25 84 ILE A O 1
ATOM 617 N N . ARG A 1 85 ? -23.792 -2.349 31.099 1.00 97.69 85 ARG A N 1
ATOM 618 C CA . ARG A 1 85 ? -24.434 -2.641 29.806 1.00 97.69 85 ARG A CA 1
ATOM 619 C C . ARG A 1 85 ? -24.160 -1.552 28.764 1.00 97.69 85 ARG A C 1
ATOM 621 O O . ARG A 1 85 ? -23.867 -1.866 27.606 1.00 97.69 85 ARG A O 1
ATOM 628 N N . ARG A 1 86 ? -24.242 -0.275 29.152 1.00 97.88 86 ARG A N 1
ATOM 629 C CA . ARG A 1 86 ? -23.932 0.856 28.259 1.00 97.88 86 ARG A CA 1
ATOM 630 C C . ARG A 1 86 ? -22.466 0.840 27.834 1.00 97.88 86 ARG A C 1
ATOM 632 O O . ARG A 1 86 ? -22.198 0.966 26.641 1.00 97.88 86 ARG A O 1
ATOM 639 N N . ARG A 1 87 ? -21.539 0.628 28.778 1.00 98.06 87 ARG A N 1
ATOM 640 C CA . ARG A 1 87 ? -20.098 0.517 28.490 1.00 98.06 87 ARG A CA 1
ATOM 641 C C . ARG A 1 87 ? -19.805 -0.629 27.529 1.00 98.06 87 ARG A C 1
ATOM 643 O O . ARG A 1 87 ? -19.183 -0.389 26.503 1.00 98.06 87 ARG A O 1
ATOM 650 N N . TYR A 1 88 ? -20.348 -1.817 27.790 1.00 98.00 88 TYR A N 1
ATOM 651 C CA . TYR A 1 88 ? -20.194 -2.977 26.911 1.00 98.00 88 TYR A CA 1
ATOM 652 C C . TYR A 1 88 ? -20.700 -2.699 25.490 1.00 98.00 88 TYR A C 1
ATOM 654 O O . TYR A 1 88 ? -20.046 -3.030 24.505 1.00 98.00 88 TYR A O 1
ATOM 662 N N . THR A 1 89 ? -21.851 -2.034 25.362 1.00 98.06 89 THR A N 1
ATOM 663 C CA . THR A 1 89 ? -22.414 -1.692 24.047 1.00 98.06 89 THR A CA 1
ATOM 664 C C . THR A 1 89 ? -21.542 -0.679 23.301 1.00 98.06 89 THR A C 1
ATOM 666 O O . THR A 1 89 ? -21.340 -0.809 22.094 1.00 98.06 89 THR A O 1
ATOM 669 N N . ALA A 1 90 ? -21.022 0.332 24.001 1.00 97.81 90 ALA A N 1
ATOM 670 C CA . ALA A 1 90 ? -20.119 1.320 23.419 1.00 97.81 90 ALA A CA 1
ATOM 671 C C . ALA A 1 90 ? -18.796 0.679 22.976 1.00 97.81 90 ALA A C 1
ATOM 673 O O . ALA A 1 90 ? -18.340 0.915 21.859 1.00 97.81 90 ALA A O 1
ATOM 674 N N . GLU A 1 91 ? -18.224 -0.182 23.816 1.00 98.06 91 GLU A N 1
ATOM 675 C CA . GLU A 1 91 ? -16.997 -0.913 23.514 1.00 98.06 91 GLU A CA 1
ATOM 676 C C . GLU A 1 91 ? -17.181 -1.858 22.326 1.00 98.06 91 GLU A C 1
ATOM 678 O O . GLU A 1 91 ? -16.367 -1.851 21.405 1.00 98.06 91 GLU A O 1
ATOM 683 N N . ARG A 1 92 ? -18.300 -2.590 22.270 1.00 98.25 92 ARG A N 1
ATOM 684 C CA . ARG A 1 92 ? -18.648 -3.435 21.123 1.00 98.25 92 ARG A CA 1
ATOM 685 C C . ARG A 1 92 ? -18.699 -2.631 19.822 1.00 98.25 92 ARG A C 1
ATOM 687 O O . ARG A 1 92 ? -18.065 -3.028 18.850 1.00 98.25 92 ARG A O 1
ATOM 694 N N . LYS A 1 93 ? -19.395 -1.488 19.803 1.00 98.12 93 LYS A N 1
ATOM 695 C CA . LYS A 1 93 ? -19.447 -0.605 18.622 1.00 98.12 93 LYS A CA 1
ATOM 696 C C . LYS A 1 93 ? -18.062 -0.071 18.245 1.00 98.12 93 LYS A C 1
ATOM 698 O O . LYS A 1 93 ? -17.724 -0.014 17.065 1.00 98.12 93 LYS A O 1
ATOM 703 N N . GLY A 1 94 ? -17.251 0.291 19.239 1.00 98.19 94 GLY A N 1
ATOM 704 C CA . GLY A 1 94 ? -15.866 0.711 19.029 1.00 98.19 94 GLY A CA 1
ATOM 705 C C . GLY A 1 94 ? -15.012 -0.394 18.404 1.00 98.19 94 GLY A C 1
ATOM 706 O O . GLY A 1 94 ? -14.240 -0.129 17.485 1.00 98.19 94 GLY A O 1
ATOM 707 N N . ASN A 1 95 ? -15.184 -1.637 18.850 1.00 98.12 95 ASN A N 1
ATOM 708 C CA . ASN A 1 95 ? -14.483 -2.794 18.302 1.00 98.12 95 ASN A CA 1
ATOM 709 C C . ASN A 1 95 ? -14.947 -3.124 16.880 1.00 98.12 95 ASN A C 1
ATOM 711 O O . ASN A 1 95 ? -14.108 -3.388 16.026 1.00 98.12 95 ASN A O 1
ATOM 715 N N . GLU A 1 96 ? -16.246 -3.031 16.592 1.00 98.25 96 GLU A N 1
ATOM 716 C CA . GLU A 1 96 ? -16.785 -3.192 15.234 1.00 98.25 96 GLU A CA 1
ATOM 717 C C . GLU A 1 96 ? -16.213 -2.137 14.270 1.00 98.25 96 GLU A C 1
ATOM 719 O O . GLU A 1 96 ? -15.809 -2.468 13.155 1.00 98.25 96 GLU A O 1
ATOM 724 N N . PHE A 1 97 ? -16.106 -0.877 14.703 1.00 98.38 97 PHE A N 1
ATOM 725 C CA . PHE A 1 97 ? -15.479 0.179 13.903 1.00 98.38 97 PHE A CA 1
ATOM 726 C C . PHE A 1 97 ? -13.990 -0.093 13.652 1.00 98.38 97 PHE A C 1
ATOM 728 O O . PHE A 1 97 ? -13.531 -0.022 12.512 1.00 98.38 97 PHE A O 1
ATOM 735 N N . LYS A 1 98 ? -13.237 -0.453 14.699 1.00 98.50 98 LYS A N 1
ATOM 736 C CA . LYS A 1 98 ? -11.815 -0.807 14.574 1.00 98.50 98 LYS A CA 1
ATOM 737 C C . LYS A 1 98 ? -11.613 -1.998 13.637 1.00 98.50 98 LYS A C 1
ATOM 739 O O . LYS A 1 98 ? -10.709 -1.953 12.812 1.00 98.50 98 LYS A O 1
ATOM 744 N N . ALA A 1 99 ? -12.463 -3.021 13.721 1.00 98.56 99 ALA A N 1
ATOM 745 C CA . ALA A 1 99 ? -12.403 -4.188 12.845 1.00 98.56 99 ALA A CA 1
ATOM 746 C C . ALA A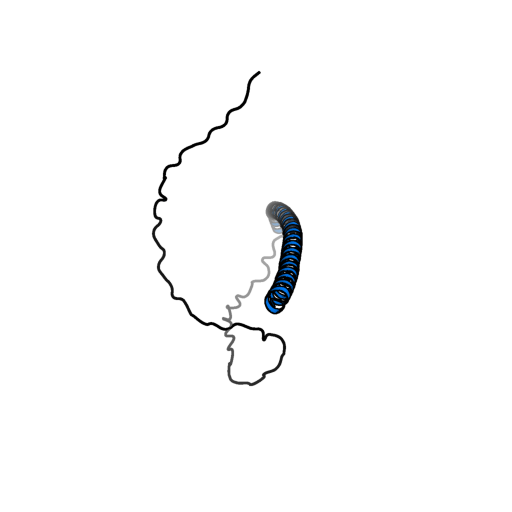 1 99 ? -12.590 -3.799 11.371 1.00 98.56 99 ALA A C 1
ATOM 748 O O . ALA A 1 99 ? -11.780 -4.186 10.532 1.00 98.56 99 ALA A O 1
ATOM 749 N N . ARG A 1 100 ? -13.585 -2.955 11.066 1.00 98.50 100 ARG A N 1
ATOM 750 C CA . ARG A 1 100 ? -13.782 -2.422 9.707 1.00 98.50 100 ARG A CA 1
ATOM 751 C C . ARG A 1 100 ? -12.578 -1.618 9.228 1.00 98.50 100 ARG A C 1
ATOM 753 O O . ARG A 1 100 ? -12.164 -1.776 8.085 1.00 98.50 100 ARG A O 1
ATOM 760 N N . LYS A 1 101 ? -11.992 -0.787 10.097 1.00 98.62 101 LYS A N 1
ATOM 761 C CA . LYS A 1 101 ? -10.817 0.008 9.721 1.00 98.62 101 LYS A CA 1
ATOM 762 C C . LYS A 1 101 ? -9.590 -0.864 9.455 1.00 98.62 101 LYS A C 1
ATOM 764 O O . LYS A 1 101 ? -8.829 -0.573 8.540 1.00 98.62 101 LYS A O 1
ATOM 769 N N . ILE A 1 102 ? -9.407 -1.939 10.222 1.00 98.62 102 ILE A N 1
ATOM 770 C CA . ILE A 1 102 ? -8.346 -2.923 9.977 1.00 98.62 102 ILE A CA 1
ATOM 771 C C . ILE A 1 102 ? -8.536 -3.583 8.610 1.00 98.62 102 ILE A C 1
ATOM 773 O O . ILE A 1 102 ? -7.575 -3.686 7.856 1.00 98.62 102 ILE A O 1
ATOM 777 N N . GLU A 1 103 ? -9.758 -3.992 8.272 1.00 98.50 103 GLU A N 1
ATOM 778 C CA . GLU A 1 103 ? -10.048 -4.615 6.978 1.00 98.50 103 GLU A CA 1
ATOM 779 C C . GLU A 1 103 ? -9.800 -3.653 5.804 1.00 98.50 103 GLU A C 1
ATOM 781 O O . GLU A 1 103 ? -9.192 -4.034 4.806 1.00 98.50 103 GLU A O 1
ATOM 786 N N . GLU A 1 104 ? -10.209 -2.389 5.934 1.00 98.56 104 GLU A N 1
ATOM 787 C CA . GLU A 1 104 ? -9.936 -1.339 4.945 1.00 98.56 104 GLU A CA 1
ATOM 788 C C . GLU A 1 104 ? -8.427 -1.157 4.720 1.00 98.56 104 GLU A C 1
ATOM 790 O O . GLU A 1 104 ? -7.961 -1.228 3.584 1.00 98.56 104 GLU A O 1
ATOM 795 N N . LEU A 1 105 ? -7.653 -1.017 5.802 1.00 98.62 105 LEU A N 1
ATOM 796 C CA . LEU A 1 105 ? -6.196 -0.866 5.730 1.00 98.62 105 LEU A CA 1
ATOM 797 C C . LEU A 1 105 ? -5.506 -2.104 5.143 1.00 98.62 105 LEU A C 1
ATOM 799 O O . LEU A 1 105 ? -4.488 -1.983 4.467 1.00 98.62 105 LEU A O 1
ATOM 803 N N . GLN A 1 106 ? -6.038 -3.305 5.384 1.00 98.69 106 GLN A N 1
ATOM 804 C CA . GLN A 1 106 ? -5.517 -4.529 4.774 1.00 98.69 106 GLN A CA 1
ATOM 805 C C . GLN A 1 106 ? -5.728 -4.549 3.258 1.00 98.69 106 GLN A C 1
ATOM 807 O O . GLN A 1 106 ? -4.830 -4.980 2.535 1.00 98.69 106 GLN A O 1
ATOM 812 N N . ARG A 1 107 ? -6.880 -4.068 2.774 1.00 98.56 107 ARG A N 1
ATOM 813 C CA . ARG A 1 107 ? -7.147 -3.946 1.333 1.00 98.56 107 ARG A CA 1
ATOM 814 C C . ARG A 1 107 ? -6.228 -2.912 0.689 1.00 98.56 107 ARG A C 1
ATOM 816 O O . ARG A 1 107 ? -5.552 -3.242 -0.277 1.00 98.56 107 ARG A O 1
ATOM 823 N N . GLU A 1 108 ? -6.126 -1.723 1.281 1.00 98.56 108 GLU A N 1
ATOM 824 C CA . GLU A 1 108 ? -5.231 -0.662 0.802 1.00 98.56 108 GLU A CA 1
ATOM 825 C C . GLU A 1 108 ? -3.773 -1.137 0.749 1.00 98.56 108 GLU A C 1
ATOM 827 O O . GLU A 1 108 ? -3.086 -0.956 -0.256 1.00 98.56 108 GLU A O 1
ATOM 832 N N . LYS A 1 109 ? -3.309 -1.831 1.796 1.00 98.62 109 LYS A N 1
ATOM 833 C CA . LYS A 1 109 ? -1.968 -2.418 1.819 1.00 98.62 109 LYS A CA 1
ATOM 834 C C . LYS A 1 109 ? -1.755 -3.405 0.666 1.00 98.62 109 LYS A C 1
ATOM 836 O O . LYS A 1 109 ? -0.700 -3.371 0.037 1.00 98.62 109 LYS A O 1
ATOM 841 N N . ALA A 1 110 ? -2.726 -4.275 0.393 1.00 98.56 110 ALA A N 1
ATOM 842 C CA . ALA A 1 110 ? -2.623 -5.244 -0.694 1.00 98.56 110 ALA A CA 1
ATOM 843 C C . ALA A 1 110 ? -2.565 -4.563 -2.073 1.00 98.56 110 ALA A C 1
ATOM 845 O O . ALA A 1 110 ? -1.804 -4.996 -2.939 1.00 98.56 110 ALA A O 1
ATOM 846 N N . ASP A 1 111 ? -3.325 -3.488 -2.274 1.00 98.62 111 ASP A N 1
ATOM 847 C CA . ASP A 1 111 ? -3.311 -2.732 -3.528 1.00 98.62 111 ASP A CA 1
ATOM 848 C C . ASP A 1 111 ? -1.985 -1.986 -3.728 1.00 98.62 111 ASP A C 1
ATOM 850 O O . ASP A 1 111 ? -1.390 -2.074 -4.803 1.00 98.62 111 ASP A O 1
ATOM 854 N N . LEU A 1 112 ? -1.447 -1.366 -2.672 1.00 98.62 112 LEU A N 1
ATOM 855 C CA . LEU A 1 112 ? -0.121 -0.739 -2.704 1.00 98.62 112 LEU A CA 1
ATOM 856 C C . LEU A 1 112 ? 1.001 -1.752 -2.973 1.00 98.62 112 LEU A C 1
ATOM 858 O O . LEU A 1 112 ? 1.953 -1.450 -3.692 1.00 98.62 112 LEU A O 1
ATOM 862 N N . GLU A 1 113 ? 0.914 -2.966 -2.423 1.00 98.69 113 GLU A N 1
ATOM 863 C CA . GLU A 1 113 ? 1.884 -4.029 -2.708 1.00 98.69 113 GLU A CA 1
ATOM 864 C C . GLU A 1 113 ? 1.841 -4.462 -4.180 1.00 98.69 113 GLU A C 1
ATOM 866 O O . GLU A 1 113 ? 2.897 -4.638 -4.793 1.00 98.69 113 GLU A O 1
ATOM 871 N N . ARG A 1 114 ? 0.646 -4.569 -4.776 1.00 98.56 114 ARG A N 1
ATOM 872 C CA . ARG A 1 114 ? 0.493 -4.857 -6.213 1.00 98.56 114 ARG A CA 1
ATOM 873 C C . ARG A 1 114 ? 1.064 -3.742 -7.078 1.00 98.56 114 ARG A C 1
ATOM 875 O O . ARG A 1 114 ? 1.803 -4.027 -8.019 1.00 98.56 114 ARG A O 1
ATOM 882 N N . GLU A 1 115 ? 0.756 -2.488 -6.758 1.00 98.62 115 GLU A N 1
ATOM 883 C CA . GLU A 1 115 ? 1.269 -1.334 -7.499 1.00 98.62 115 GLU A CA 1
ATOM 884 C C . GLU A 1 115 ? 2.795 -1.252 -7.409 1.00 98.62 115 GLU A C 1
ATOM 886 O O . GLU A 1 115 ? 3.470 -1.074 -8.423 1.00 98.62 115 GLU A O 1
ATOM 891 N N . LYS A 1 116 ? 3.362 -1.476 -6.219 1.00 98.56 116 LYS A N 1
ATOM 892 C CA . LYS A 1 116 ? 4.813 -1.529 -6.022 1.00 98.56 116 LYS A CA 1
ATOM 893 C C . LYS A 1 116 ? 5.471 -2.570 -6.927 1.00 98.56 116 LYS A C 1
ATOM 895 O O . LYS A 1 116 ? 6.499 -2.272 -7.533 1.00 98.56 116 LYS A O 1
ATOM 900 N N . ILE A 1 117 ? 4.907 -3.777 -7.008 1.00 98.62 117 ILE A N 1
ATOM 901 C CA . ILE A 1 117 ? 5.426 -4.842 -7.878 1.00 98.62 117 ILE A CA 1
ATOM 902 C C . ILE A 1 117 ? 5.335 -4.409 -9.345 1.00 98.62 117 ILE A C 1
ATOM 904 O O . ILE A 1 117 ? 6.339 -4.445 -10.051 1.00 98.62 117 ILE A O 1
ATOM 908 N N . ALA A 1 118 ? 4.181 -3.901 -9.782 1.00 98.62 118 ALA A N 1
ATOM 909 C CA . ALA A 1 118 ? 3.986 -3.452 -11.160 1.00 98.62 118 ALA A CA 1
ATOM 910 C C . ALA A 1 118 ? 4.966 -2.335 -11.565 1.00 98.62 118 ALA A C 1
ATOM 912 O O . ALA A 1 118 ? 5.515 -2.345 -12.669 1.00 98.62 118 ALA A O 1
ATOM 913 N N . LEU A 1 119 ? 5.221 -1.380 -10.668 1.00 98.75 119 LEU A N 1
ATOM 914 C CA . LEU A 1 119 ? 6.197 -0.316 -10.892 1.00 98.75 119 LEU A CA 1
ATOM 915 C C . LEU A 1 119 ? 7.627 -0.854 -10.928 1.00 98.75 119 LEU A C 1
ATOM 917 O O . LEU A 1 119 ? 8.395 -0.461 -11.804 1.00 98.75 119 LEU A O 1
ATOM 921 N N . HIS A 1 120 ? 7.982 -1.767 -10.023 1.00 98.75 120 HIS A N 1
ATOM 922 C CA . HIS A 1 120 ? 9.295 -2.406 -10.019 1.00 98.75 120 HIS A CA 1
ATOM 923 C C . HIS A 1 120 ? 9.562 -3.165 -11.327 1.00 98.75 120 HIS A C 1
ATOM 925 O O . HIS A 1 120 ? 10.631 -3.017 -11.926 1.00 98.75 120 HIS A O 1
ATOM 931 N N . ASP A 1 121 ? 8.579 -3.923 -11.810 1.00 98.69 121 ASP A N 1
ATOM 932 C CA . ASP A 1 121 ? 8.676 -4.666 -13.066 1.00 98.69 121 ASP A CA 1
ATOM 933 C C . ASP A 1 121 ? 8.802 -3.717 -14.263 1.00 98.69 121 ASP A C 1
ATOM 935 O O . ASP A 1 121 ? 9.635 -3.928 -15.147 1.00 98.69 121 ASP A O 1
ATOM 939 N N . ARG A 1 122 ? 8.046 -2.612 -14.264 1.00 98.62 122 ARG A N 1
ATOM 940 C CA . ARG A 1 122 ? 8.149 -1.575 -15.298 1.00 98.62 122 ARG A CA 1
ATOM 941 C C . ARG A 1 122 ? 9.522 -0.904 -15.308 1.00 98.62 122 ARG A C 1
ATOM 943 O O . ARG A 1 122 ? 10.084 -0.713 -16.385 1.00 98.62 122 ARG A O 1
ATOM 950 N N . CYS A 1 123 ? 10.068 -0.555 -14.144 1.00 98.56 123 CYS A N 1
ATOM 951 C CA . CYS A 1 123 ? 11.418 0.001 -14.035 1.00 98.56 123 CYS A CA 1
ATOM 952 C C . CYS A 1 123 ? 12.460 -0.989 -14.561 1.00 98.56 123 CYS A C 1
ATOM 954 O O . CYS A 1 123 ? 13.268 -0.628 -15.413 1.00 98.56 123 CYS A O 1
ATOM 956 N N . SER A 1 124 ? 12.371 -2.253 -14.142 1.00 98.56 124 SER A N 1
ATOM 957 C CA . SER A 1 124 ? 13.265 -3.324 -14.595 1.00 98.56 124 SER A CA 1
ATOM 958 C C . SER A 1 124 ? 13.220 -3.501 -16.119 1.00 98.56 124 SER A C 1
ATOM 960 O O . SER A 1 124 ? 14.258 -3.621 -16.772 1.00 98.56 124 SER A O 1
ATOM 962 N N . ALA A 1 125 ? 12.023 -3.458 -16.714 1.00 98.56 125 ALA A N 1
ATOM 963 C CA . ALA A 1 125 ? 11.847 -3.542 -18.162 1.00 98.56 125 ALA A CA 1
ATOM 964 C C . ALA A 1 125 ? 12.469 -2.342 -18.898 1.00 98.56 125 ALA A C 1
ATOM 966 O O . ALA A 1 125 ? 13.141 -2.524 -19.914 1.00 98.56 125 ALA A O 1
ATOM 967 N N . LEU A 1 126 ? 12.282 -1.122 -18.386 1.00 98.62 126 LEU A N 1
ATOM 968 C CA . LEU A 1 126 ? 12.868 0.087 -18.974 1.00 98.62 126 LEU A CA 1
ATOM 969 C C . LEU A 1 126 ? 14.398 0.088 -18.880 1.00 98.62 126 LEU A C 1
ATOM 971 O O . LEU A 1 126 ? 15.067 0.429 -19.854 1.00 98.62 126 LEU A O 1
ATOM 975 N N . GLU A 1 127 ? 14.966 -0.336 -17.753 1.00 98.62 127 GLU A N 1
ATOM 976 C CA . GLU A 1 127 ? 16.417 -0.487 -17.601 1.00 98.62 127 GLU A CA 1
ATOM 977 C C . GLU A 1 127 ? 16.993 -1.487 -18.605 1.00 98.62 127 GLU A C 1
ATOM 979 O O . GLU A 1 127 ? 18.052 -1.248 -19.191 1.00 98.62 127 GLU A O 1
ATOM 984 N N . GLN A 1 128 ? 16.289 -2.596 -18.836 1.00 98.56 128 GLN A N 1
ATOM 985 C CA . GLN A 1 128 ? 16.698 -3.585 -19.824 1.00 98.56 128 GLN A CA 1
ATOM 986 C C . GLN A 1 128 ? 16.648 -3.008 -21.247 1.00 98.56 128 GLN A C 1
ATOM 988 O O . GLN A 1 128 ? 17.625 -3.128 -21.984 1.00 98.56 128 GLN A O 1
ATOM 993 N N . GLN A 1 129 ? 15.578 -2.288 -21.600 1.00 98.62 129 GLN A N 1
ATOM 994 C CA . GLN A 1 129 ? 15.471 -1.598 -22.891 1.00 98.62 129 GLN A CA 1
ATOM 995 C C . GLN A 1 129 ? 16.587 -0.568 -23.106 1.00 98.62 129 GLN A C 1
ATOM 997 O O . GLN A 1 129 ? 17.109 -0.450 -24.215 1.00 98.62 129 GLN A O 1
ATOM 1002 N N . LEU A 1 130 ? 16.970 0.176 -22.063 1.00 98.50 130 LEU A N 1
ATOM 1003 C CA . LEU A 1 130 ? 18.082 1.125 -22.138 1.00 98.50 130 LEU A CA 1
ATOM 1004 C C . LEU A 1 130 ? 19.408 0.412 -22.412 1.00 98.50 130 LEU A C 1
ATOM 1006 O O . LEU A 1 130 ? 20.149 0.838 -23.297 1.00 98.50 130 LEU A O 1
ATOM 1010 N N . LYS A 1 131 ? 19.679 -0.699 -21.717 1.00 98.56 131 LYS A N 1
ATOM 1011 C CA . LYS A 1 131 ? 20.880 -1.517 -21.951 1.00 98.56 131 LYS A CA 1
ATOM 1012 C C . LYS A 1 131 ? 20.916 -2.079 -23.368 1.00 98.56 131 LYS A C 1
ATOM 1014 O O . LYS A 1 131 ? 21.969 -2.073 -24.001 1.00 98.56 131 LYS A O 1
ATOM 1019 N N . ASP A 1 132 ? 19.787 -2.561 -23.876 1.00 98.44 132 ASP A N 1
ATOM 1020 C CA . ASP A 1 132 ? 19.719 -3.124 -25.224 1.00 98.44 132 ASP A CA 1
ATOM 1021 C C . ASP A 1 132 ? 19.940 -2.038 -26.289 1.00 98.44 132 ASP A C 1
ATOM 1023 O O . ASP A 1 132 ? 20.785 -2.213 -27.169 1.00 98.44 132 ASP A O 1
ATOM 1027 N N . ARG A 1 133 ? 19.320 -0.860 -26.134 1.00 98.31 133 ARG A N 1
ATOM 1028 C CA . ARG A 1 133 ? 19.585 0.303 -27.000 1.00 98.31 133 ARG A CA 1
ATOM 1029 C C . ARG A 1 133 ? 21.035 0.771 -26.947 1.00 98.31 133 ARG A C 1
ATOM 1031 O O . ARG A 1 133 ? 21.602 1.131 -27.976 1.00 98.31 133 ARG A O 1
ATOM 1038 N N . GLU A 1 134 ? 21.656 0.771 -25.772 1.00 98.56 134 GLU A N 1
ATOM 1039 C CA . GLU A 1 134 ? 23.069 1.128 -25.635 1.00 98.56 134 GLU A CA 1
ATOM 1040 C C . GLU A 1 134 ? 23.970 0.145 -26.399 1.00 98.56 134 GLU A C 1
ATOM 1042 O O . GLU A 1 134 ? 24.897 0.562 -27.101 1.00 98.56 134 GLU A O 1
ATOM 1047 N N . ARG A 1 135 ? 23.678 -1.162 -26.331 1.00 98.44 135 ARG A N 1
ATOM 1048 C CA . ARG A 1 135 ? 24.394 -2.176 -27.121 1.00 98.44 135 ARG A CA 1
ATOM 1049 C C . ARG A 1 135 ? 24.206 -1.961 -28.620 1.00 98.44 135 ARG A C 1
ATOM 1051 O O . ARG A 1 135 ? 25.195 -2.016 -29.349 1.00 98.44 135 ARG A O 1
ATOM 1058 N N . GLU A 1 136 ? 22.983 -1.690 -29.073 1.00 98.25 136 GLU A N 1
ATOM 1059 C CA . GLU A 1 136 ? 22.685 -1.404 -30.483 1.00 98.25 136 GLU A CA 1
ATOM 1060 C C . GLU A 1 136 ? 23.445 -0.171 -30.986 1.00 98.25 136 GLU A C 1
ATOM 1062 O O . GLU A 1 136 ? 24.102 -0.232 -32.028 1.00 98.25 136 GLU A O 1
ATOM 1067 N N . LEU A 1 137 ? 23.441 0.924 -30.217 1.00 98.19 137 LEU A N 1
ATOM 1068 C CA . LEU A 1 137 ? 24.193 2.139 -30.542 1.00 98.19 137 LEU A CA 1
ATOM 1069 C C . LEU A 1 137 ? 25.696 1.873 -30.617 1.00 98.19 137 LEU A C 1
ATOM 1071 O O . LEU A 1 137 ? 26.363 2.315 -31.554 1.00 98.19 137 LEU A O 1
ATOM 1075 N N . ASN A 1 138 ? 26.243 1.124 -29.662 1.00 98.00 138 ASN A N 1
ATOM 1076 C CA . ASN A 1 138 ? 27.656 0.760 -29.671 1.00 98.00 138 ASN A CA 1
ATOM 1077 C C . ASN A 1 138 ? 28.009 -0.135 -30.866 1.00 98.00 138 ASN A C 1
ATOM 1079 O O . ASN A 1 138 ? 29.066 0.040 -31.475 1.00 98.00 138 ASN A O 1
ATOM 1083 N N . GLN A 1 139 ? 27.126 -1.058 -31.249 1.00 97.69 139 GLN A N 1
ATOM 1084 C CA . GLN A 1 139 ? 27.315 -1.879 -32.441 1.00 97.69 139 GLN A CA 1
ATOM 1085 C C . GLN A 1 139 ? 27.264 -1.033 -33.721 1.00 97.69 139 GLN A C 1
ATOM 1087 O O . GLN A 1 139 ? 28.118 -1.202 -34.592 1.00 97.69 139 GLN A O 1
ATOM 1092 N N . ALA A 1 140 ? 26.318 -0.097 -33.825 1.00 97.06 140 ALA A N 1
ATOM 1093 C CA . ALA A 1 140 ? 26.213 0.826 -34.953 1.00 97.06 140 ALA A CA 1
ATOM 1094 C C . ALA A 1 140 ? 27.460 1.715 -35.081 1.00 97.06 140 ALA A C 1
ATOM 1096 O O . ALA A 1 140 ? 28.020 1.826 -36.170 1.00 97.06 140 ALA A O 1
ATOM 1097 N N . ARG A 1 141 ? 27.962 2.262 -33.965 1.00 96.75 141 ARG A N 1
ATOM 1098 C CA . ARG A 1 141 ? 29.216 3.035 -33.923 1.00 96.75 141 ARG A CA 1
ATOM 1099 C C . ARG A 1 141 ? 30.409 2.229 -34.431 1.00 96.75 141 ARG A C 1
ATOM 1101 O O . ARG A 1 141 ? 31.184 2.734 -35.235 1.00 96.75 141 ARG A O 1
ATOM 1108 N N . ARG A 1 142 ? 30.540 0.964 -34.013 1.00 96.00 142 ARG A N 1
ATOM 1109 C CA . ARG A 1 142 ? 31.610 0.075 -34.502 1.00 96.00 142 ARG A CA 1
ATOM 1110 C C . ARG A 1 142 ? 31.513 -0.171 -36.008 1.00 96.00 142 ARG A C 1
ATOM 1112 O O . ARG A 1 142 ? 32.535 -0.151 -36.683 1.00 96.00 142 ARG A O 1
ATOM 1119 N N . ARG A 1 143 ? 30.299 -0.380 -36.532 1.00 95.50 143 ARG A N 1
ATOM 1120 C CA . ARG A 1 143 ? 30.074 -0.544 -37.978 1.00 95.50 143 ARG A CA 1
ATOM 1121 C C . ARG A 1 143 ? 30.464 0.721 -38.744 1.00 95.50 143 ARG A C 1
ATOM 1123 O O . ARG A 1 143 ? 31.199 0.618 -39.717 1.00 95.50 143 ARG A O 1
ATOM 1130 N N . LEU A 1 144 ? 30.045 1.902 -38.288 1.00 94.75 144 LEU A N 1
ATOM 1131 C CA . LEU A 1 144 ? 30.426 3.178 -38.911 1.00 94.75 144 LEU A CA 1
ATOM 1132 C C . LEU A 1 144 ? 31.947 3.372 -38.942 1.00 94.75 144 LEU A C 1
ATOM 1134 O O . LEU A 1 144 ? 32.498 3.605 -40.012 1.00 94.75 144 LEU A O 1
ATOM 1138 N N . ALA A 1 145 ? 32.630 3.152 -37.815 1.00 92.62 145 ALA A N 1
ATOM 1139 C CA . ALA A 1 145 ? 34.089 3.248 -37.751 1.00 92.62 145 ALA A CA 1
ATOM 1140 C C . ALA A 1 145 ? 34.791 2.285 -38.730 1.00 92.62 145 ALA A C 1
ATOM 1142 O O . ALA A 1 145 ? 35.805 2.636 -39.329 1.00 92.62 145 ALA A O 1
ATOM 1143 N N . SER A 1 146 ? 34.242 1.079 -38.932 1.00 91.25 146 SER A N 1
ATOM 1144 C CA . SER A 1 146 ? 34.791 0.134 -39.913 1.00 91.25 146 SER A CA 1
ATOM 1145 C C . SER A 1 146 ? 34.626 0.594 -41.366 1.00 91.25 146 SER A C 1
ATOM 1147 O O . SER A 1 146 ? 35.486 0.295 -42.193 1.00 91.25 146 SER A O 1
ATOM 1149 N N . TYR A 1 147 ? 33.569 1.351 -41.680 1.00 89.56 147 TYR A N 1
ATOM 1150 C CA . TYR A 1 147 ? 33.382 1.931 -43.011 1.00 89.56 147 TYR A CA 1
ATOM 1151 C C . TYR A 1 147 ? 34.315 3.124 -43.254 1.00 89.56 147 TYR A C 1
ATOM 1153 O O . TYR A 1 147 ? 34.905 3.214 -44.325 1.00 89.56 147 TYR A O 1
ATOM 1161 N N . GLU A 1 148 ? 34.510 3.994 -42.260 1.00 85.94 148 GLU A N 1
ATOM 1162 C CA . GLU A 1 148 ? 35.405 5.158 -42.369 1.00 85.94 148 GLU A CA 1
ATOM 1163 C C . GLU A 1 148 ? 36.885 4.758 -42.504 1.00 85.94 148 GLU A C 1
ATOM 1165 O O . GLU A 1 148 ? 37.624 5.370 -43.269 1.00 85.94 148 GLU A O 1
ATOM 1170 N N . GLY A 1 149 ? 37.318 3.690 -41.824 1.00 72.56 149 GLY A N 1
ATOM 1171 C CA . GLY A 1 149 ? 38.685 3.162 -41.929 1.00 72.56 149 GLY A CA 1
ATOM 1172 C C . GLY A 1 149 ? 38.986 2.364 -43.206 1.00 72.56 149 GLY A C 1
ATOM 1173 O O . GLY A 1 149 ? 40.123 1.939 -43.389 1.00 72.56 149 GLY A O 1
ATOM 1174 N N . SER A 1 150 ? 37.988 2.141 -44.068 1.00 61.59 150 SER A N 1
ATOM 1175 C CA . SER A 1 150 ? 38.112 1.371 -45.318 1.00 61.59 150 SER A CA 1
ATOM 1176 C C . SER A 1 150 ? 38.084 2.254 -46.576 1.00 61.59 150 SER A C 1
ATOM 1178 O O . SER A 1 150 ? 37.931 1.735 -47.682 1.00 61.59 150 SER A O 1
ATOM 1180 N N . SER A 1 151 ? 38.198 3.578 -46.423 1.00 48.31 151 SER A N 1
ATOM 1181 C CA . SER A 1 151 ? 38.270 4.506 -47.554 1.00 48.31 151 SER A CA 1
ATOM 1182 C C . SER A 1 151 ? 39.680 4.456 -48.182 1.00 48.31 151 SER A C 1
ATOM 1184 O O . SER A 1 151 ? 40.641 4.699 -47.450 1.00 48.31 151 SER A O 1
ATOM 1186 N N . PRO A 1 152 ? 39.826 4.101 -49.477 1.00 54.78 152 PRO A N 1
ATOM 1187 C CA . PRO A 1 152 ? 41.115 4.038 -50.174 1.00 54.78 152 PRO A CA 1
ATOM 1188 C C . PRO A 1 152 ? 41.754 5.413 -50.404 1.00 54.78 152 PRO A C 1
ATOM 1190 O O . PRO A 1 152 ? 41.009 6.421 -50.436 1.00 54.78 152 PRO A O 1
#

Organism: NCBI:txid1314781

pLDDT: mean 75.21, std 23.51, range [38.91, 98.75]

Secondary structure (DSSP, 8-state):
--------------PPPPPPPPPP-------------S-------------------------------HHHHHHHHHHHHHHHHHHHHHHHHHHHHHHHHHHHHHHHHHHHHHHHHHHHHHHHHHHHHHHHHHHHHHHHHHHHHHHHTT--